Protein AF-A0A3D2FWM8-F1 (afdb_monomer_lite)

Radius of gyration: 25.61 Å; chains: 1; bounding box: 60×23×66 Å

pLDDT: mean 88.91, std 9.91, range [63.0, 98.12]

Sequence (63 aa):
MRKLFKILGKIAGILAGLYALLFAVFYFDLDGKLLYYVVEPFLCRHYDKMQREDVTKRAYKID

Secondary structure (DSSP, 8-state):
-HHHHHHHHHHHHHHHHHHHHHHHHHHTTHHHHHIIIIIHHHHHHHHTTS----TTSSPP---

Structure (mmCIF, N/CA/C/O backbone):
data_AF-A0A3D2FWM8-F1
#
_entry.id   AF-A0A3D2FWM8-F1
#
loop_
_atom_site.group_PDB
_atom_site.id
_atom_site.type_symbol
_atom_site.label_atom_id
_atom_site.label_alt_id
_atom_site.label_comp_id
_atom_site.label_asym_id
_atom_site.label_entity_id
_atom_site.label_seq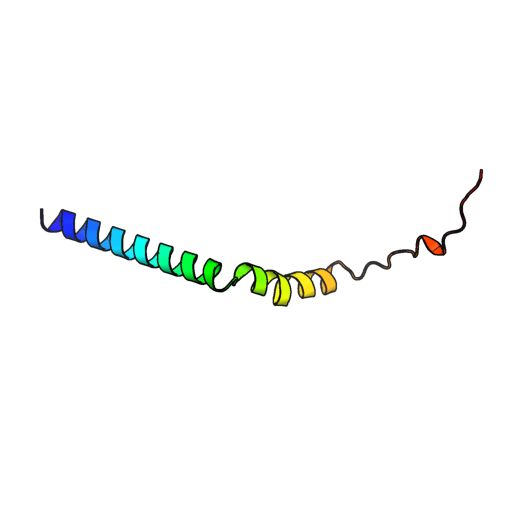_id
_atom_site.pdbx_PDB_ins_code
_atom_site.Cartn_x
_atom_site.Cartn_y
_atom_site.Cartn_z
_atom_site.occupancy
_atom_site.B_iso_or_equiv
_atom_site.auth_seq_id
_atom_site.auth_comp_id
_atom_site.auth_asym_id
_atom_site.auth_atom_id
_atom_site.pdbx_PDB_model_num
ATOM 1 N N . MET A 1 1 ? -17.831 8.358 35.200 1.00 63.00 1 MET A N 1
ATOM 2 C CA . MET A 1 1 ? -17.577 6.948 34.816 1.00 63.00 1 MET A CA 1
ATOM 3 C C . MET A 1 1 ? -18.216 6.553 33.478 1.00 63.00 1 MET A C 1
ATOM 5 O O . MET A 1 1 ? -17.497 6.521 32.493 1.00 63.00 1 MET A O 1
ATOM 9 N N . ARG A 1 2 ? -19.540 6.339 33.356 1.00 79.56 2 ARG A N 1
ATOM 10 C CA . ARG A 1 2 ? -20.182 5.857 32.097 1.00 79.56 2 ARG A CA 1
ATOM 11 C C . ARG A 1 2 ? -19.914 6.698 30.836 1.00 79.56 2 ARG A C 1
ATOM 13 O O . ARG A 1 2 ? -19.740 6.135 29.762 1.00 79.56 2 ARG A O 1
ATOM 20 N N . LYS A 1 3 ? -19.890 8.032 30.944 1.00 86.38 3 LYS A N 1
ATOM 21 C CA . LYS A 1 3 ? -19.594 8.927 29.804 1.00 86.38 3 LYS A CA 1
ATOM 22 C C . LYS A 1 3 ? -18.132 8.820 29.349 1.00 86.38 3 LYS A C 1
ATOM 24 O O . LYS A 1 3 ? -17.880 8.782 28.154 1.00 86.38 3 LYS A O 1
ATOM 29 N N . LEU A 1 4 ? -17.207 8.687 30.300 1.00 88.38 4 LEU A N 1
ATOM 30 C CA . LEU A 1 4 ? -15.778 8.515 30.035 1.00 88.38 4 LEU A CA 1
ATOM 31 C C . LEU A 1 4 ? -15.508 7.191 29.303 1.00 88.38 4 LEU A C 1
ATOM 33 O O . LEU A 1 4 ? -14.884 7.203 28.250 1.00 88.38 4 LEU A O 1
ATOM 37 N N . PHE A 1 5 ? -16.082 6.079 29.774 1.00 90.69 5 PHE A N 1
ATOM 38 C CA . PHE A 1 5 ? -15.977 4.781 29.091 1.00 90.69 5 PHE A CA 1
ATOM 39 C C . PHE A 1 5 ? -16.602 4.780 27.690 1.00 90.69 5 PHE A C 1
ATOM 41 O O . PHE A 1 5 ? -16.073 4.143 26.786 1.00 90.69 5 PHE A O 1
ATOM 48 N N . LYS A 1 6 ? -17.690 5.531 27.468 1.00 92.06 6 LYS A N 1
ATOM 49 C CA . LYS A 1 6 ? -18.265 5.704 26.122 1.00 92.06 6 LYS A CA 1
ATOM 50 C C . LYS A 1 6 ? -17.326 6.449 25.173 1.00 92.06 6 LYS A C 1
ATOM 52 O O . LYS A 1 6 ? -17.259 6.099 24.001 1.00 92.06 6 LYS A O 1
ATOM 57 N N . ILE A 1 7 ? -16.633 7.477 25.659 1.00 94.62 7 ILE A N 1
ATOM 58 C CA . ILE A 1 7 ? -15.673 8.242 24.852 1.00 94.62 7 ILE A CA 1
ATOM 59 C C . ILE A 1 7 ? -14.441 7.382 24.552 1.00 94.62 7 ILE A C 1
ATOM 61 O O . ILE A 1 7 ? -14.068 7.252 23.391 1.00 94.62 7 ILE A O 1
ATOM 65 N N . LEU A 1 8 ? -13.883 6.716 25.566 1.00 94.94 8 LEU A N 1
ATOM 66 C CA . LEU A 1 8 ? -12.773 5.771 25.406 1.00 94.94 8 LEU A CA 1
ATOM 67 C C . LEU A 1 8 ? -13.109 4.641 24.431 1.00 94.94 8 LEU A C 1
ATOM 69 O O . LEU A 1 8 ? -12.307 4.351 23.554 1.00 94.94 8 LEU A O 1
ATOM 73 N N . GLY A 1 9 ? -14.305 4.056 24.522 1.00 95.56 9 GLY A N 1
ATOM 74 C CA . GLY A 1 9 ? -14.745 3.013 23.593 1.00 95.56 9 GLY A CA 1
ATOM 75 C C . GLY A 1 9 ? -14.832 3.500 22.144 1.00 95.56 9 GLY A C 1
ATOM 76 O O . GLY A 1 9 ? -14.428 2.785 21.233 1.00 95.56 9 GLY A O 1
ATOM 77 N N . LYS A 1 10 ? -15.290 4.740 21.917 1.00 95.94 10 LYS A N 1
ATOM 78 C CA . LYS A 1 10 ? -15.293 5.341 20.573 1.00 95.94 10 LYS A CA 1
ATOM 79 C C . LYS A 1 10 ? -13.879 5.556 20.040 1.00 95.94 10 LYS A C 1
ATOM 81 O O . LYS A 1 10 ? -13.612 5.209 18.897 1.00 95.94 10 LYS A O 1
ATOM 86 N N . ILE A 1 11 ? -12.984 6.101 20.865 1.00 97.00 11 ILE A N 1
ATOM 87 C CA . ILE A 1 11 ? -11.585 6.336 20.483 1.00 97.00 11 ILE A CA 1
ATOM 88 C C . ILE A 1 11 ? -10.893 5.005 20.176 1.00 97.00 11 ILE A C 1
ATOM 90 O O . ILE A 1 11 ? -10.268 4.874 19.130 1.00 97.00 11 ILE A O 1
ATOM 94 N N . ALA A 1 12 ? -11.065 4.000 21.037 1.00 97.00 12 ALA A N 1
ATOM 95 C CA . ALA A 1 12 ? -10.524 2.663 20.825 1.00 97.00 12 ALA A CA 1
ATOM 96 C C . ALA A 1 12 ? -11.061 2.028 19.533 1.00 97.00 12 ALA A C 1
ATOM 98 O O . ALA A 1 12 ? -10.287 1.449 18.781 1.00 97.00 12 ALA A O 1
ATOM 99 N N . GLY A 1 13 ? -12.354 2.190 19.234 1.00 97.62 13 GLY A N 1
ATOM 100 C CA . GLY A 1 13 ? -12.946 1.713 17.983 1.00 97.62 13 GLY A CA 1
ATOM 101 C C . GLY A 1 13 ? -12.344 2.378 16.742 1.00 97.62 13 GLY A C 1
ATOM 102 O O . GLY A 1 13 ? -12.028 1.692 15.774 1.00 97.62 13 GLY A O 1
ATOM 103 N N . ILE A 1 14 ? -12.125 3.697 16.781 1.00 97.62 14 ILE A N 1
ATOM 104 C CA . ILE A 1 14 ? -11.485 4.432 15.678 1.00 97.62 14 ILE A CA 1
ATOM 105 C C . ILE A 1 14 ? -10.034 3.978 15.501 1.00 97.62 14 ILE A C 1
ATOM 107 O O . ILE A 1 14 ? -9.619 3.687 14.382 1.00 97.62 14 ILE A O 1
ATOM 111 N N . LEU A 1 15 ? -9.272 3.872 16.593 1.00 97.94 15 LEU A N 1
ATOM 112 C CA . LEU A 1 15 ? -7.879 3.424 16.551 1.00 97.94 15 LEU A CA 1
ATOM 113 C C . LEU A 1 15 ? -7.760 1.989 16.034 1.00 97.94 15 LEU A C 1
ATOM 115 O O . LEU A 1 15 ? -6.900 1.717 15.203 1.00 97.94 15 LEU A O 1
ATOM 119 N N . ALA A 1 16 ? -8.645 1.089 16.468 1.00 98.00 16 ALA A N 1
ATOM 120 C CA . ALA A 1 16 ? -8.688 -0.281 15.970 1.00 98.00 16 ALA A CA 1
ATOM 121 C C . ALA A 1 16 ? -9.020 -0.328 14.471 1.00 98.00 16 ALA A C 1
ATOM 123 O O . ALA A 1 16 ? -8.385 -1.074 13.731 1.00 98.00 16 ALA A O 1
ATOM 124 N N . GLY A 1 17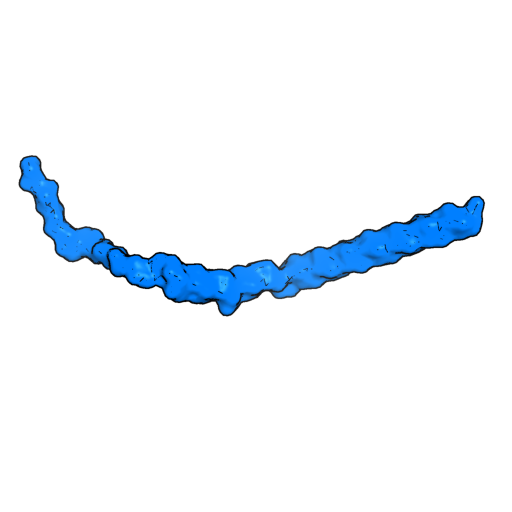 ? -9.963 0.500 14.010 1.00 98.12 17 GLY A N 1
ATOM 125 C CA . GLY A 1 17 ? -10.294 0.619 12.589 1.00 98.12 17 GLY A CA 1
ATOM 126 C C . GLY A 1 17 ? -9.123 1.136 11.750 1.00 98.12 17 GLY A C 1
ATOM 127 O O . GLY A 1 17 ? -8.801 0.548 10.720 1.00 98.12 17 GLY A O 1
ATOM 128 N N . LEU A 1 18 ? -8.441 2.188 12.214 1.00 98.00 18 LEU A N 1
ATOM 129 C CA . LEU A 1 18 ? -7.239 2.715 11.559 1.00 98.00 18 LEU A CA 1
ATOM 130 C C . LEU A 1 18 ? -6.118 1.674 11.521 1.00 98.00 18 LEU A C 1
ATOM 132 O O . LEU A 1 18 ? -5.486 1.500 10.484 1.00 98.00 18 LEU A O 1
ATOM 136 N N . TYR A 1 19 ? -5.900 0.954 12.623 1.00 97.75 19 TYR A N 1
ATOM 137 C CA . TYR A 1 19 ? -4.886 -0.093 12.697 1.00 97.75 19 TYR A CA 1
ATOM 138 C C . TYR A 1 19 ? -5.194 -1.255 11.747 1.00 97.75 19 TYR A C 1
ATOM 140 O O . TYR A 1 19 ? -4.306 -1.705 11.032 1.00 97.75 19 TYR A O 1
ATOM 148 N N . ALA A 1 20 ? -6.452 -1.701 11.679 1.00 98.12 20 ALA A N 1
ATOM 149 C CA . ALA A 1 20 ? -6.877 -2.745 10.750 1.00 98.12 20 ALA A CA 1
ATOM 150 C C . ALA A 1 20 ? -6.716 -2.317 9.282 1.00 98.12 20 ALA A C 1
ATOM 152 O O . ALA A 1 20 ? -6.299 -3.122 8.452 1.00 98.12 20 ALA A O 1
ATOM 153 N N . LEU A 1 21 ? -6.999 -1.050 8.962 1.00 97.56 21 LEU A N 1
ATOM 154 C CA . LEU A 1 21 ? -6.788 -0.506 7.621 1.00 97.56 21 LEU A CA 1
ATOM 155 C C . LEU A 1 21 ? -5.299 -0.459 7.267 1.00 97.56 21 LEU A C 1
ATOM 157 O O . LEU A 1 21 ? -4.917 -0.909 6.190 1.00 97.56 21 LEU A O 1
ATOM 161 N N . LEU A 1 22 ? -4.455 0.022 8.183 1.00 97.06 22 LEU A N 1
ATOM 162 C CA . LEU A 1 22 ? -3.006 0.045 7.987 1.00 97.06 22 LEU A CA 1
ATOM 163 C C . LEU A 1 22 ? -2.446 -1.374 7.824 1.00 97.06 22 LEU A C 1
ATOM 165 O O . LEU A 1 22 ? -1.635 -1.620 6.934 1.00 97.06 22 LEU A O 1
ATOM 169 N N . PHE A 1 23 ? -2.934 -2.316 8.638 1.00 97.44 23 PHE A N 1
ATOM 170 C CA . PHE A 1 23 ? -2.602 -3.732 8.526 1.00 97.44 23 PHE A CA 1
ATOM 171 C C . PHE A 1 23 ? -2.992 -4.284 7.157 1.00 97.44 23 PHE A C 1
AT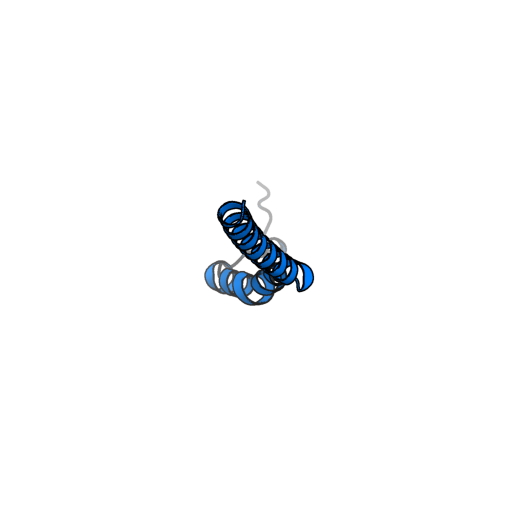OM 173 O O . PHE A 1 23 ? -2.182 -4.962 6.546 1.00 97.44 23 PHE A O 1
ATOM 180 N N . ALA A 1 24 ? -4.186 -3.986 6.644 1.00 97.44 24 ALA A N 1
ATOM 181 C CA . ALA A 1 24 ? -4.605 -4.462 5.329 1.00 97.44 24 ALA A CA 1
ATOM 182 C C . ALA A 1 24 ? -3.731 -3.892 4.199 1.00 97.44 24 ALA A C 1
ATOM 184 O O . ALA A 1 24 ? -3.327 -4.642 3.314 1.00 97.44 24 ALA A O 1
ATOM 185 N N . VAL A 1 25 ? -3.409 -2.594 4.244 1.00 97.06 25 VAL A N 1
ATOM 186 C CA . VAL A 1 25 ? -2.513 -1.961 3.260 1.00 97.06 25 VAL A CA 1
ATOM 187 C C . VAL A 1 25 ? -1.147 -2.643 3.260 1.00 97.06 25 VAL A C 1
ATOM 189 O O . VAL A 1 25 ? -0.679 -3.038 2.198 1.00 97.06 25 VAL A O 1
ATOM 192 N N . PHE A 1 26 ? -0.564 -2.855 4.442 1.00 95.06 26 PHE A N 1
ATOM 193 C CA . PHE A 1 26 ? 0.763 -3.449 4.586 1.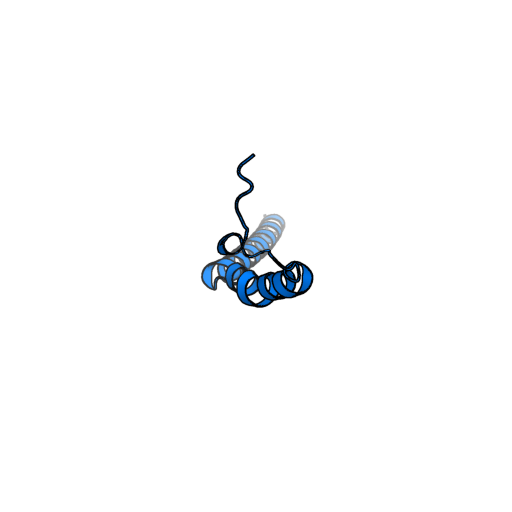00 95.06 26 PHE A CA 1
ATOM 194 C C . PHE A 1 26 ? 0.785 -4.959 4.298 1.00 95.06 26 PHE A C 1
ATOM 196 O O . PHE A 1 26 ? 1.611 -5.438 3.531 1.00 95.06 26 PHE A O 1
ATOM 203 N N . TYR A 1 27 ? -0.137 -5.729 4.882 1.00 96.94 27 TYR A N 1
ATOM 204 C CA . TYR A 1 27 ? -0.185 -7.189 4.756 1.00 96.94 27 TYR A CA 1
ATOM 205 C C . TYR A 1 27 ? -0.436 -7.642 3.315 1.00 96.94 27 TYR A C 1
ATOM 207 O O . TYR A 1 27 ? 0.141 -8.630 2.867 1.00 96.94 27 TYR A O 1
ATOM 215 N N . PHE A 1 28 ? -1.294 -6.927 2.580 1.00 96.38 28 PHE A N 1
ATOM 216 C CA . PHE A 1 28 ? -1.574 -7.237 1.178 1.00 96.38 28 PHE A CA 1
ATOM 217 C C . PHE A 1 28 ? -0.656 -6.512 0.188 1.00 96.38 28 PHE A C 1
ATOM 219 O O . PHE A 1 28 ? -0.844 -6.710 -1.020 1.00 96.38 28 PHE A O 1
ATOM 226 N N . ASP A 1 29 ? 0.308 -5.721 0.674 1.00 95.62 29 ASP A N 1
ATOM 227 C CA . ASP A 1 29 ? 1.235 -4.916 -0.133 1.00 95.62 29 ASP A CA 1
ATOM 228 C C . ASP A 1 29 ? 0.487 -4.056 -1.168 1.00 95.62 29 ASP A C 1
ATOM 230 O O . ASP A 1 29 ? 0.724 -4.101 -2.378 1.00 95.62 29 ASP A O 1
ATOM 234 N N . LEU A 1 30 ? -0.551 -3.350 -0.706 1.00 97.12 30 LEU A N 1
ATOM 235 C CA . LEU A 1 30 ? -1.427 -2.577 -1.590 1.00 97.12 30 LEU A CA 1
ATOM 236 C C . LEU A 1 30 ? -0.719 -1.347 -2.155 1.00 97.12 30 LEU A C 1
ATOM 238 O O . LEU A 1 30 ? -1.003 -0.955 -3.284 1.00 97.12 30 LEU A O 1
ATOM 242 N N . ASP A 1 31 ? 0.191 -0.749 -1.393 1.00 93.06 31 ASP A N 1
ATOM 243 C CA . ASP A 1 31 ? 1.045 0.351 -1.827 1.00 93.06 31 ASP A CA 1
ATOM 244 C C . ASP A 1 31 ? 2.050 -0.107 -2.889 1.00 93.06 31 ASP A C 1
ATOM 246 O O . ASP A 1 31 ? 2.137 0.535 -3.937 1.00 93.06 31 ASP A O 1
ATOM 250 N N . GLY A 1 32 ? 2.713 -1.252 -2.689 1.00 96.56 32 GLY A N 1
ATOM 251 C CA . GLY A 1 32 ? 3.594 -1.852 -3.694 1.00 96.56 32 GLY A CA 1
ATOM 252 C C . GLY A 1 32 ? 2.851 -2.171 -4.992 1.00 96.56 32 GLY A C 1
ATOM 253 O O . GLY A 1 32 ? 3.278 -1.785 -6.083 1.00 96.56 32 GLY A O 1
ATOM 254 N N . LYS A 1 33 ? 1.668 -2.785 -4.888 1.00 96.12 33 LYS A N 1
ATOM 255 C CA . LYS A 1 33 ? 0.815 -3.080 -6.051 1.00 96.12 33 LYS A CA 1
ATOM 256 C C . LYS A 1 33 ? 0.307 -1.822 -6.746 1.00 96.12 33 LYS A C 1
ATOM 258 O O . LYS A 1 33 ? 0.298 -1.778 -7.973 1.00 96.12 33 LYS A O 1
ATOM 263 N N . LEU A 1 34 ? -0.118 -0.804 -6.002 1.00 96.94 34 LEU A N 1
ATOM 264 C CA . LEU A 1 34 ? -0.551 0.462 -6.591 1.00 96.94 34 LEU A CA 1
ATOM 265 C C . LEU A 1 34 ? 0.608 1.133 -7.337 1.00 96.94 34 LEU A C 1
ATOM 267 O O . LEU A 1 34 ? 0.420 1.612 -8.459 1.00 96.94 34 LEU A O 1
ATOM 271 N N . LEU A 1 35 ? 1.802 1.132 -6.738 1.00 96.25 35 LEU A N 1
ATOM 272 C CA . LEU A 1 35 ? 2.998 1.691 -7.349 1.00 96.25 35 LEU A CA 1
ATOM 273 C C . LEU A 1 35 ? 3.330 0.963 -8.658 1.00 96.25 35 LEU A C 1
ATOM 275 O O . LEU A 1 35 ? 3.459 1.613 -9.692 1.00 96.25 35 LEU A O 1
ATOM 279 N N . TYR A 1 36 ? 3.377 -0.368 -8.628 1.00 95.44 36 TYR A N 1
ATOM 280 C CA . TYR A 1 36 ? 3.777 -1.198 -9.765 1.00 95.44 36 TYR A CA 1
ATOM 281 C C . TYR A 1 36 ? 2.744 -1.230 -10.901 1.00 95.44 36 TYR A C 1
ATOM 283 O O . TYR A 1 36 ? 3.090 -1.111 -12.072 1.00 95.44 36 TYR A O 1
ATOM 291 N N . TYR A 1 37 ? 1.454 -1.383 -10.586 1.00 95.44 37 TYR A N 1
ATOM 292 C CA . TYR A 1 37 ? 0.426 -1.563 -11.618 1.00 95.44 37 TYR A CA 1
ATOM 293 C C . TYR A 1 37 ? -0.154 -0.256 -12.155 1.00 95.44 37 TYR A C 1
ATOM 295 O O . TYR A 1 37 ? -0.708 -0.250 -13.255 1.00 95.44 37 TYR A O 1
ATOM 303 N N . VAL A 1 38 ? -0.075 0.840 -11.398 1.00 95.56 38 VAL A N 1
ATOM 304 C CA . VAL A 1 38 ? -0.738 2.098 -11.770 1.00 95.56 38 VAL A CA 1
ATOM 305 C C . VAL A 1 38 ? 0.263 3.231 -11.917 1.00 95.56 38 VAL A C 1
ATOM 307 O O . VAL A 1 38 ? 0.326 3.849 -12.980 1.00 95.56 38 VAL A O 1
ATOM 310 N N . VAL A 1 39 ? 1.045 3.511 -10.873 1.00 95.00 39 VAL A N 1
ATOM 311 C CA . VAL A 1 39 ? 1.905 4.701 -10.843 1.00 95.00 39 VAL A CA 1
ATOM 312 C C . VAL A 1 39 ? 3.064 4.571 -11.824 1.00 95.00 39 VAL A C 1
ATOM 314 O O . VAL A 1 39 ? 3.247 5.457 -12.651 1.00 95.00 39 VAL A O 1
ATOM 317 N N . GLU A 1 40 ? 3.817 3.475 -11.783 1.00 92.62 40 GLU A N 1
ATOM 318 C CA . GLU A 1 40 ? 4.965 3.252 -12.662 1.00 92.62 40 GLU A CA 1
ATOM 319 C C . GLU A 1 40 ? 4.563 3.285 -14.150 1.00 92.62 40 GLU A C 1
ATOM 321 O O . GLU A 1 4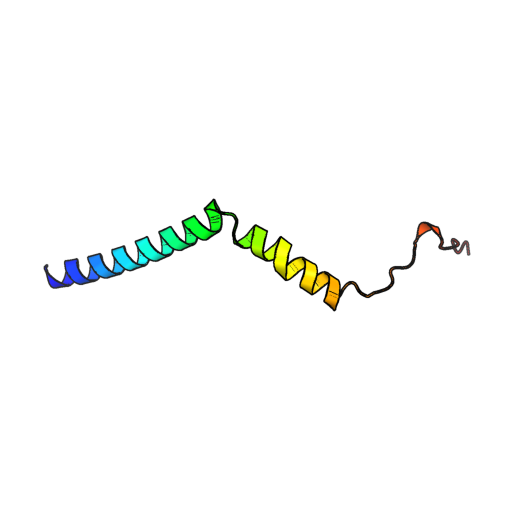0 ? 5.121 4.106 -14.881 1.00 92.62 40 GLU A O 1
ATOM 326 N N . PRO A 1 41 ? 3.537 2.546 -14.622 1.00 92.56 41 PRO A N 1
ATOM 327 C CA . PRO A 1 41 ? 3.117 2.615 -16.020 1.00 92.56 41 PRO A CA 1
ATOM 328 C C . PRO A 1 41 ? 2.637 4.010 -16.432 1.00 92.56 41 PRO A C 1
ATOM 330 O O . PRO A 1 41 ? 2.897 4.453 -17.555 1.00 92.56 41 PRO A O 1
ATOM 333 N N . PHE A 1 42 ? 1.948 4.724 -15.536 1.00 92.50 42 PHE A N 1
ATOM 334 C CA . PHE A 1 42 ? 1.520 6.098 -15.784 1.00 92.50 42 PHE A CA 1
ATOM 335 C C . PHE A 1 42 ? 2.720 7.041 -15.943 1.00 92.50 42 PHE A C 1
ATOM 337 O O . PHE A 1 42 ? 2.781 7.801 -16.914 1.00 92.50 42 PHE A O 1
ATOM 344 N N . LEU A 1 43 ? 3.692 6.963 -15.031 1.00 91.31 43 LEU A N 1
ATOM 345 C CA . LEU A 1 43 ? 4.899 7.783 -15.065 1.00 91.31 43 LEU A CA 1
ATOM 346 C C . LEU A 1 43 ? 5.773 7.441 -16.272 1.00 91.31 43 LEU A C 1
ATOM 348 O O . LEU A 1 43 ? 6.210 8.356 -16.962 1.00 91.31 43 LEU A O 1
ATOM 352 N N . CYS A 1 44 ? 5.959 6.163 -16.599 1.00 87.06 44 CYS A N 1
ATOM 353 C CA . CYS A 1 44 ? 6.686 5.750 -17.796 1.00 87.06 44 CYS A CA 1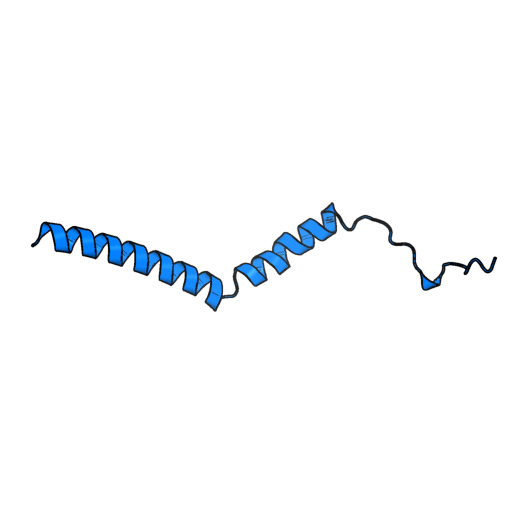
ATOM 354 C C . CYS A 1 44 ? 6.016 6.281 -19.070 1.00 87.06 44 CYS A C 1
ATOM 356 O O . CYS A 1 44 ? 6.672 6.840 -19.947 1.00 87.06 44 CYS A O 1
ATOM 358 N N . ARG A 1 45 ? 4.683 6.203 -19.160 1.00 86.25 45 ARG A N 1
ATOM 359 C CA . ARG A 1 45 ? 3.943 6.744 -20.309 1.00 86.25 45 ARG A CA 1
ATOM 360 C C . ARG A 1 45 ? 4.046 8.266 -20.423 1.00 86.25 45 ARG A C 1
ATOM 362 O O . ARG A 1 45 ? 4.023 8.784 -21.543 1.00 86.25 45 ARG A O 1
ATOM 369 N N . HIS A 1 46 ? 4.080 8.978 -19.300 1.00 87.81 46 HIS A N 1
ATOM 370 C CA . HIS A 1 46 ? 4.077 10.438 -19.287 1.00 87.81 46 HIS A CA 1
ATOM 371 C C . HIS A 1 46 ? 5.485 11.033 -19.426 1.00 87.81 46 HIS A C 1
ATOM 373 O O . HIS A 1 46 ? 5.684 11.937 -20.233 1.00 87.81 46 HIS A O 1
ATOM 379 N N . TYR A 1 47 ? 6.457 10.506 -18.684 1.00 81.94 47 TYR A N 1
ATOM 380 C CA . TYR A 1 47 ? 7.802 11.069 -18.551 1.00 81.94 47 TYR A CA 1
ATOM 381 C C . TYR A 1 47 ? 8.872 10.310 -19.341 1.00 81.94 47 TYR A C 1
ATOM 383 O O . TYR A 1 47 ? 9.853 10.916 -19.764 1.00 81.94 47 TYR A O 1
ATOM 391 N N . ASP A 1 48 ? 8.692 9.012 -19.595 1.00 75.31 48 ASP A N 1
ATOM 392 C CA . ASP A 1 48 ? 9.737 8.171 -20.198 1.00 75.31 48 ASP A CA 1
ATOM 393 C C . ASP A 1 48 ? 9.678 8.126 -21.735 1.00 75.31 48 ASP A C 1
ATOM 395 O O . ASP A 1 48 ? 10.385 7.362 -22.384 1.00 75.31 48 ASP A O 1
ATOM 399 N N . LYS A 1 49 ? 8.894 9.025 -22.351 1.00 67.56 49 LYS A N 1
ATOM 400 C CA . LYS A 1 49 ? 8.916 9.278 -23.805 1.00 67.56 49 LYS A CA 1
ATOM 401 C C . LYS A 1 49 ? 10.191 9.975 -24.292 1.00 67.56 49 LYS A C 1
ATOM 403 O O . LYS A 1 49 ? 10.312 10.251 -25.486 1.00 67.56 49 LYS A O 1
ATOM 408 N N . MET A 1 50 ? 11.121 10.302 -23.400 1.00 70.12 50 MET A N 1
ATOM 409 C CA . MET A 1 50 ? 12.393 10.891 -23.795 1.00 70.12 50 MET A CA 1
ATOM 410 C C . MET A 1 50 ? 13.240 9.839 -24.513 1.00 70.12 50 MET A C 1
ATOM 412 O O . MET A 1 50 ? 13.600 8.817 -23.931 1.00 70.12 50 MET A O 1
ATOM 416 N N . GLN A 1 51 ? 13.572 10.094 -25.781 1.00 69.94 51 GLN A N 1
ATOM 417 C CA . GLN A 1 51 ? 14.568 9.293 -26.486 1.00 69.94 51 GLN A CA 1
ATOM 418 C C . GLN A 1 51 ? 15.893 9.403 -25.727 1.00 69.94 51 GLN A C 1
ATOM 420 O O . GLN A 1 51 ? 16.518 10.461 -25.702 1.00 69.94 51 GLN A O 1
ATOM 425 N N . ARG A 1 52 ? 16.309 8.316 -25.074 1.00 76.88 52 ARG A N 1
ATOM 426 C CA . ARG A 1 52 ? 17.657 8.213 -24.518 1.00 76.88 52 ARG A CA 1
ATOM 427 C C . ARG A 1 52 ? 18.601 7.876 -25.657 1.00 76.88 52 ARG A C 1
ATOM 429 O O . ARG A 1 52 ? 18.393 6.886 -26.357 1.00 76.88 52 ARG A O 1
ATOM 436 N N . GLU A 1 53 ? 19.624 8.701 -25.846 1.00 76.38 53 GLU A N 1
ATOM 437 C CA . GLU A 1 53 ? 20.707 8.351 -26.755 1.00 76.38 53 GLU A CA 1
ATOM 438 C C . GLU A 1 53 ? 21.386 7.071 -26.274 1.00 76.38 53 GLU A C 1
ATOM 440 O O . GLU A 1 53 ? 21.723 6.921 -25.097 1.00 76.38 53 GLU A O 1
ATOM 445 N N . ASP A 1 54 ? 21.604 6.155 -27.209 1.00 80.31 54 ASP A N 1
ATOM 446 C CA . ASP A 1 54 ? 22.401 4.969 -26.960 1.00 80.31 54 ASP A CA 1
ATOM 447 C C . ASP A 1 54 ? 23.869 5.383 -26.807 1.00 80.31 54 ASP A C 1
ATOM 449 O O . ASP A 1 54 ? 24.568 5.669 -27.784 1.00 80.31 54 ASP A O 1
ATOM 453 N N . VAL A 1 55 ? 24.336 5.425 -25.559 1.00 80.00 55 VAL A N 1
ATOM 454 C CA . VAL A 1 55 ? 25.717 5.794 -25.222 1.00 80.00 55 VAL A CA 1
ATOM 455 C C . VAL A 1 55 ? 26.748 4.854 -25.848 1.00 80.00 55 VAL A C 1
ATOM 457 O O . VAL A 1 55 ? 27.889 5.267 -26.024 1.00 80.00 55 VAL A O 1
ATOM 460 N N . THR A 1 56 ? 26.363 3.631 -26.238 1.00 80.38 56 THR A N 1
ATOM 461 C CA . THR A 1 56 ? 27.261 2.675 -26.909 1.00 80.38 56 THR A CA 1
ATOM 462 C C . THR A 1 56 ? 27.457 2.984 -28.393 1.00 80.38 56 THR A C 1
ATOM 464 O O . THR A 1 56 ? 28.449 2.569 -28.986 1.00 80.38 56 THR A O 1
ATOM 467 N N . LYS A 1 57 ? 26.543 3.753 -28.997 1.00 79.06 57 LYS A N 1
ATOM 468 C CA . LYS A 1 57 ? 26.638 4.225 -30.388 1.00 79.06 57 LYS A CA 1
ATOM 469 C C . LYS A 1 57 ? 27.277 5.606 -30.503 1.00 79.06 57 LYS A C 1
ATOM 471 O O . LYS A 1 57 ? 27.485 6.097 -31.611 1.00 79.06 57 LYS A O 1
ATOM 476 N N . ARG A 1 58 ? 27.571 6.254 -29.374 1.00 76.50 58 ARG A N 1
ATOM 477 C CA . ARG A 1 58 ? 28.202 7.570 -29.350 1.00 76.50 58 ARG A CA 1
ATOM 478 C C . ARG A 1 58 ? 29.678 7.429 -29.722 1.00 76.50 58 ARG A C 1
ATOM 480 O O . ARG A 1 58 ? 30.433 6.756 -29.029 1.00 76.50 58 ARG A O 1
ATOM 487 N N . ALA A 1 59 ? 30.104 8.096 -30.793 1.00 79.44 59 ALA A N 1
ATOM 488 C CA . ALA A 1 59 ? 31.526 8.247 -31.081 1.00 79.44 59 ALA A CA 1
ATOM 489 C C . ALA A 1 59 ? 32.191 9.060 -29.955 1.00 79.44 59 ALA A C 1
ATOM 491 O O . ALA A 1 59 ? 31.711 10.141 -29.603 1.00 79.44 59 ALA A O 1
ATOM 492 N N . TYR A 1 60 ? 33.279 8.544 -29.379 1.00 76.25 60 TYR A N 1
ATOM 493 C CA . TYR A 1 60 ? 34.065 9.291 -28.400 1.00 76.25 60 TYR A CA 1
ATOM 494 C C . TYR A 1 60 ? 34.732 10.478 -29.097 1.00 76.25 60 TYR A C 1
ATOM 496 O O . TYR A 1 60 ? 35.478 10.295 -30.058 1.00 76.25 60 TYR A O 1
ATOM 504 N N . LYS A 1 61 ? 34.467 11.695 -28.614 1.00 70.44 61 LYS A N 1
ATOM 505 C CA . LYS A 1 61 ? 35.295 12.851 -28.960 1.00 70.44 61 LYS A CA 1
ATOM 506 C C . LYS A 1 61 ? 36.622 12.688 -28.229 1.00 70.44 61 LYS A C 1
ATOM 508 O O . LYS A 1 61 ? 36.657 12.779 -27.005 1.00 70.44 61 LYS A O 1
ATOM 513 N N . ILE A 1 62 ? 37.661 12.349 -28.979 1.00 76.81 62 ILE A N 1
ATOM 514 C CA . ILE A 1 62 ? 39.041 12.450 -28.519 1.00 76.81 62 ILE A CA 1
ATOM 515 C C . ILE A 1 62 ? 39.544 13.768 -29.100 1.00 76.81 62 ILE A C 1
ATOM 517 O O . ILE A 1 62 ? 39.822 13.834 -30.297 1.00 76.81 62 ILE A O 1
ATOM 521 N N . ASP A 1 63 ? 39.522 14.806 -28.264 1.00 67.62 63 ASP A N 1
ATOM 522 C CA . ASP A 1 63 ? 40.152 16.100 -28.537 1.00 67.62 63 ASP A CA 1
ATOM 523 C C . ASP A 1 63 ? 41.644 16.034 -28.162 1.00 67.62 63 ASP A C 1
ATOM 525 O O . ASP A 1 63 ? 41.966 15.366 -27.147 1.00 67.62 63 ASP A O 1
#

Foldseek 3Di:
DVVVVVVVVVVVVVVVVVVVVVCCCVVVVVVVCCCVVPVVVVCCVPPVPDDDDDPVPDDDPDD